Protein AF-A0A7M3WCD4-F1 (afdb_monomer)

Solvent-accessible surface area (backbone atoms only — not comparable to full-atom values): 6791 Å² total; per-residue (Å²): 106,48,79,46,92,88,75,28,25,35,43,64,47,96,88,73,51,75,48,81,38,72,64,59,87,82,65,63,92,73,43,29,74,43,61,43,83,91,80,63,44,79,76,44,80,40,71,64,50,67,73,29,30,25,34,25,77,42,74,98,58,48,81,41,74,51,50,30,63,42,78,48,80,55,98,59,93,58,79,36,37,34,35,39,92,93,49,71,47,48,48,91,28,53,41,52,47,51,89,61,81,73,80,81,70,72,83,77,128

Sequence (109 aa):
KTTIKGGRTQLNLHDGRNIIVDDPAEYNTGDSLKLNLPDQKILEHIRFGEGTRAYLIGGAHVGSTADVKEYIVKRSSMPNEVQFDGFGTVVRNVFAIGDASMPLTEVAE

Structure (mmCIF, N/CA/C/O backbone):
data_AF-A0A7M3WCD4-F1
#
_entry.id   AF-A0A7M3WCD4-F1
#
loop_
_atom_site.group_PDB
_atom_site.id
_atom_site.type_symbol
_atom_site.label_atom_id
_atom_site.label_alt_id
_atom_site.label_comp_id
_atom_site.label_asym_id
_atom_site.label_entity_id
_atom_site.label_seq_id
_atom_site.pdbx_PDB_ins_code
_atom_site.Cartn_x
_atom_site.Cartn_y
_atom_site.Cartn_z
_atom_site.occupancy
_atom_site.B_iso_or_equiv
_atom_site.auth_seq_id
_atom_site.auth_comp_id
_atom_site.auth_asym_id
_atom_site.auth_atom_id
_atom_site.pdbx_PDB_model_num
ATOM 1 N N . LYS A 1 1 ? -7.324 6.700 6.090 1.00 80.50 1 LYS A N 1
ATOM 2 C CA . LYS A 1 1 ? -7.409 6.537 7.557 1.00 80.50 1 LYS A CA 1
ATOM 3 C C . LYS A 1 1 ? -7.771 7.875 8.170 1.00 80.50 1 LYS A C 1
ATOM 5 O O . LYS A 1 1 ? -7.110 8.861 7.858 1.00 80.50 1 LYS A O 1
ATOM 10 N N . THR A 1 2 ? -8.786 7.907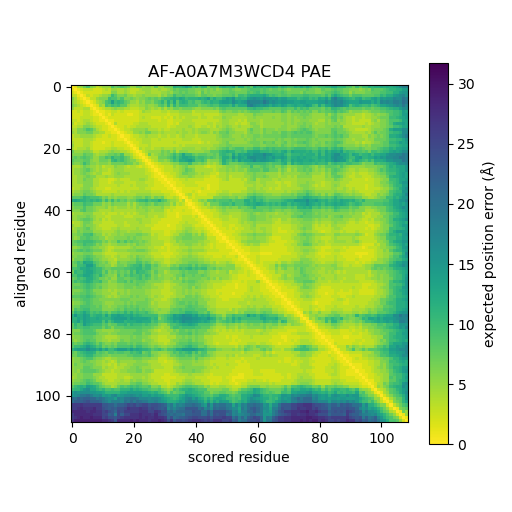 9.026 1.00 85.38 2 THR A N 1
ATOM 11 C CA . THR A 1 2 ? -9.308 9.138 9.634 1.00 85.38 2 THR A CA 1
ATOM 12 C C . THR A 1 2 ? -9.699 8.869 11.082 1.00 85.38 2 THR A C 1
ATOM 14 O O . THR A 1 2 ? -10.349 7.866 11.363 1.00 85.38 2 THR A O 1
ATOM 17 N N . THR A 1 3 ? -9.320 9.746 12.008 1.00 85.75 3 THR A N 1
ATOM 18 C CA . THR A 1 3 ? -9.759 9.658 13.409 1.00 85.75 3 THR A CA 1
ATOM 19 C C . THR A 1 3 ? -11.181 10.201 13.536 1.00 85.75 3 THR A C 1
ATOM 21 O O . THR A 1 3 ? -11.469 11.308 13.079 1.00 85.75 3 THR A O 1
ATOM 24 N N . ILE A 1 4 ? -12.077 9.419 14.136 1.00 86.19 4 ILE A N 1
ATOM 25 C CA . ILE A 1 4 ? -13.489 9.763 14.331 1.00 86.19 4 ILE A CA 1
ATOM 26 C C . ILE A 1 4 ? -13.755 10.210 15.774 1.00 86.19 4 ILE A C 1
ATOM 28 O O . ILE A 1 4 ? -12.928 10.046 16.676 1.00 86.19 4 ILE A O 1
ATOM 32 N N . LYS A 1 5 ? -14.936 10.797 16.007 1.00 77.62 5 LYS A N 1
ATOM 33 C CA . LYS A 1 5 ? -15.369 11.198 17.352 1.00 77.62 5 LYS A CA 1
ATOM 34 C C . LYS A 1 5 ? -15.361 9.984 18.289 1.00 77.62 5 LYS A C 1
ATOM 36 O O . LYS A 1 5 ? -15.840 8.917 17.921 1.00 77.62 5 LYS A O 1
ATOM 41 N N . GLY A 1 6 ? -14.825 10.171 19.494 1.00 77.38 6 GLY A N 1
ATOM 42 C CA . GLY A 1 6 ? -14.642 9.092 20.472 1.00 77.38 6 GLY A CA 1
ATOM 43 C C . GLY A 1 6 ? -13.256 8.441 20.455 1.00 77.38 6 GLY A C 1
ATOM 44 O O . GLY A 1 6 ? -13.097 7.381 21.041 1.00 77.38 6 GLY A O 1
ATOM 45 N N . GLY A 1 7 ? -12.263 9.046 19.788 1.00 79.62 7 GLY A N 1
ATOM 46 C CA . GLY A 1 7 ? -10.863 8.593 19.827 1.00 79.62 7 GLY A CA 1
ATOM 47 C C . GLY A 1 7 ? -10.565 7.358 18.973 1.00 79.62 7 GLY A C 1
ATOM 48 O O . GLY A 1 7 ? -9.419 6.934 18.889 1.00 79.62 7 GLY A O 1
ATOM 49 N N . ARG A 1 8 ? -11.583 6.814 18.304 1.00 85.06 8 ARG A N 1
ATOM 50 C CA . ARG A 1 8 ? -11.462 5.672 17.398 1.00 85.06 8 ARG A CA 1
ATOM 51 C C . ARG A 1 8 ? -10.927 6.091 16.043 1.00 85.06 8 ARG A C 1
ATOM 53 O O . ARG A 1 8 ? -11.029 7.253 15.642 1.00 85.06 8 ARG A O 1
ATOM 60 N N . THR A 1 9 ? -10.420 5.123 15.296 1.00 88.19 9 THR A N 1
ATOM 61 C CA . THR A 1 9 ? -9.868 5.356 13.968 1.00 88.19 9 THR A CA 1
ATOM 62 C C . THR A 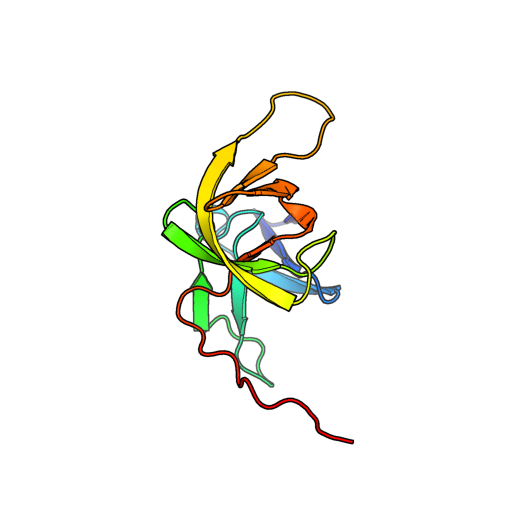1 9 ? -10.570 4.523 12.914 1.00 88.19 9 THR A C 1
ATOM 64 O O . THR A 1 9 ? -10.794 3.334 13.080 1.00 88.19 9 THR A O 1
ATOM 67 N N . GLN A 1 10 ? -10.915 5.161 11.803 1.00 89.19 10 GLN A N 1
ATOM 68 C CA . GLN A 1 10 ? -11.500 4.515 10.644 1.00 89.19 10 GLN A CA 1
ATOM 69 C C . GLN A 1 10 ? -10.425 4.260 9.587 1.00 89.19 10 GLN A C 1
ATOM 71 O O . GLN A 1 10 ? -9.751 5.183 9.116 1.00 89.19 10 GLN A O 1
ATOM 76 N N . LEU A 1 11 ? -10.284 3.000 9.199 1.00 89.50 11 LEU A N 1
ATOM 77 C CA . LEU A 1 11 ? -9.504 2.551 8.058 1.00 89.50 11 LEU A CA 1
ATOM 78 C C . LEU A 1 11 ? -10.406 2.580 6.825 1.00 89.50 11 LEU A C 1
ATOM 80 O O . LEU A 1 11 ? -11.495 2.010 6.835 1.00 89.50 11 LEU A O 1
ATOM 84 N N . ASN A 1 12 ? -9.956 3.271 5.780 1.00 90.19 12 ASN A N 1
ATOM 85 C CA . ASN A 1 12 ? -10.648 3.346 4.497 1.00 90.19 12 ASN A CA 1
ATOM 86 C C . ASN A 1 12 ? -9.889 2.452 3.528 1.00 90.19 12 ASN A C 1
ATOM 88 O O . ASN A 1 12 ? -8.710 2.708 3.268 1.00 90.19 12 ASN A O 1
ATOM 92 N N . LEU A 1 13 ? -10.546 1.404 3.050 1.00 89.31 13 LEU A N 1
ATOM 93 C CA . LEU A 1 13 ? -9.948 0.432 2.149 1.00 89.31 13 LEU A CA 1
ATOM 94 C C . LEU A 1 13 ? -10.148 0.850 0.692 1.00 89.31 13 LEU A C 1
ATOM 96 O O . LEU A 1 13 ? -11.030 1.645 0.365 1.00 89.31 13 LEU A O 1
ATOM 100 N N . HIS A 1 14 ? -9.306 0.309 -0.187 1.00 86.69 14 HIS A N 1
ATOM 101 C CA . HIS A 1 14 ? -9.305 0.635 -1.615 1.00 86.69 14 HIS A CA 1
ATOM 102 C C . HIS A 1 14 ? -10.605 0.231 -2.338 1.00 86.69 14 HIS A C 1
ATOM 104 O O . HIS A 1 14 ? -10.931 0.816 -3.366 1.00 86.69 14 HIS A O 1
ATOM 110 N N . ASP A 1 15 ? -11.352 -0.732 -1.792 1.00 85.00 15 ASP A N 1
ATOM 111 C CA . ASP A 1 15 ? -12.630 -1.227 -2.315 1.00 85.00 15 ASP A CA 1
ATOM 112 C C . ASP A 1 15 ? -13.850 -0.431 -1.803 1.00 85.00 15 ASP A C 1
ATOM 114 O O . ASP A 1 15 ? -14.994 -0.778 -2.094 1.00 85.00 15 ASP A O 1
ATOM 118 N N . GLY A 1 16 ? -13.623 0.636 -1.028 1.00 85.31 16 GLY A N 1
ATOM 119 C CA . GLY A 1 16 ? -14.670 1.483 -0.452 1.00 85.31 16 GLY A CA 1
ATOM 120 C C . GLY A 1 16 ? -15.214 1.003 0.896 1.00 85.31 16 GLY A C 1
ATOM 121 O O . GLY A 1 16 ? -16.062 1.682 1.483 1.00 85.31 16 GLY A O 1
ATOM 122 N N . ARG A 1 17 ? -14.729 -0.125 1.432 1.00 87.50 17 ARG A N 1
ATOM 123 C CA . ARG A 1 17 ? -15.103 -0.583 2.777 1.00 87.50 17 ARG A CA 1
ATOM 124 C C . ARG A 1 17 ? -14.430 0.254 3.859 1.00 87.50 17 ARG A C 1
ATOM 126 O O . ARG A 1 17 ? -13.337 0.797 3.690 1.00 87.50 17 ARG A O 1
ATOM 133 N N . ASN A 1 18 ? -15.099 0.327 5.006 1.00 88.69 18 ASN A N 1
ATOM 134 C CA . ASN A 1 18 ? -14.635 1.070 6.169 1.00 88.69 18 ASN A CA 1
ATOM 135 C C . ASN A 1 18 ? -14.591 0.150 7.388 1.00 88.69 18 ASN A C 1
ATOM 137 O O . ASN A 1 18 ? -15.606 -0.448 7.735 1.00 88.69 18 ASN A O 1
ATOM 141 N N . ILE A 1 19 ? -13.437 0.077 8.051 1.00 87.88 19 ILE A N 1
ATOM 142 C CA . ILE A 1 19 ? -13.253 -0.697 9.286 1.00 87.88 19 ILE A CA 1
ATOM 143 C C . ILE A 1 19 ? -12.913 0.271 10.414 1.00 87.88 19 ILE A C 1
ATOM 145 O O . ILE A 1 19 ? -12.043 1.125 10.256 1.00 87.88 19 ILE A O 1
ATOM 149 N N . ILE A 1 20 ? -13.608 0.161 11.544 1.00 87.94 20 ILE A N 1
ATOM 150 C CA . ILE A 1 20 ? -13.333 0.969 12.735 1.00 87.94 20 ILE A CA 1
ATOM 151 C C . ILE A 1 20 ? -12.434 0.157 13.662 1.00 87.94 20 ILE A C 1
ATOM 153 O O . ILE A 1 20 ? -12.765 -0.974 14.009 1.00 87.94 20 ILE A O 1
ATOM 157 N N . VAL A 1 21 ? -11.319 0.754 14.065 1.00 85.75 21 VAL A N 1
ATOM 158 C CA . VAL A 1 21 ? -10.353 0.195 15.010 1.00 85.75 21 VAL A CA 1
ATOM 159 C C . VAL A 1 21 ? -10.184 1.148 16.191 1.00 85.75 21 VAL A C 1
ATOM 161 O O . VAL A 1 21 ? -10.258 2.373 16.034 1.00 85.75 21 VAL A O 1
ATOM 164 N N . ASP A 1 22 ? -9.987 0.590 17.382 1.00 81.56 22 ASP A N 1
ATOM 165 C CA . ASP A 1 22 ? -9.759 1.382 18.593 1.00 81.56 22 ASP A CA 1
ATOM 166 C C . ASP A 1 22 ? -8.296 1.846 18.695 1.00 81.56 22 ASP A C 1
ATOM 168 O O . ASP A 1 22 ? -8.055 2.962 19.149 1.00 81.56 22 ASP A O 1
ATOM 172 N N . ASP A 1 23 ? -7.334 1.050 18.207 1.00 78.75 23 ASP A N 1
ATOM 173 C CA . ASP A 1 23 ? -5.915 1.416 18.209 1.00 78.75 23 ASP A CA 1
ATOM 174 C C . ASP A 1 23 ? -5.483 2.062 16.874 1.00 78.75 23 ASP A C 1
ATOM 176 O O . ASP A 1 23 ? -5.427 1.399 15.831 1.00 78.75 23 ASP A O 1
ATOM 180 N N . PRO A 1 24 ? -5.162 3.369 16.856 1.00 72.06 24 PRO A N 1
ATOM 181 C CA . PRO A 1 24 ? -4.591 4.007 15.683 1.00 72.06 24 PRO A CA 1
ATOM 182 C C . PRO A 1 24 ? -3.168 3.535 15.367 1.00 72.06 24 PRO A C 1
ATOM 184 O O . PRO A 1 24 ? -2.786 3.611 14.208 1.00 72.06 24 PRO A O 1
ATOM 187 N N . ALA A 1 25 ? -2.337 3.131 16.322 1.00 75.19 25 ALA A N 1
ATOM 188 C CA . ALA A 1 25 ? -0.913 2.904 16.060 1.00 75.19 25 ALA A CA 1
ATOM 189 C C . ALA A 1 25 ? -0.639 1.619 15.263 1.00 75.19 25 ALA A C 1
ATOM 191 O O . ALA A 1 25 ? 0.427 1.479 14.666 1.00 75.19 25 ALA A O 1
ATOM 192 N N . GLU A 1 26 ? -1.607 0.705 15.227 1.00 77.38 26 GLU A N 1
ATOM 193 C CA . GLU A 1 26 ? -1.432 -0.619 14.636 1.00 77.38 26 GLU A CA 1
ATOM 194 C C . GLU A 1 26 ? -1.375 -0.589 13.098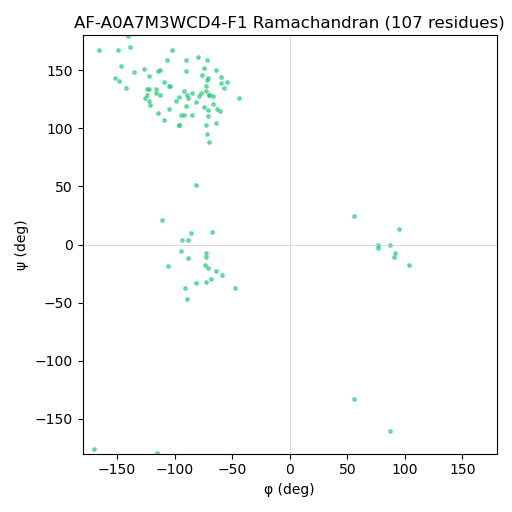 1.00 77.38 26 GLU A C 1
ATOM 196 O O . GLU A 1 26 ? -0.617 -1.350 12.505 1.00 77.38 26 GLU A O 1
ATOM 201 N N . TYR A 1 27 ? -2.087 0.342 12.445 1.00 84.50 27 TYR A N 1
ATOM 202 C CA . TYR A 1 27 ? -2.257 0.362 10.983 1.00 84.50 27 TYR A CA 1
ATOM 203 C C . TYR A 1 27 ? -1.810 1.676 10.338 1.00 84.50 27 TYR A C 1
ATOM 205 O O . TYR A 1 27 ? -2.303 2.753 10.708 1.00 84.50 27 TYR A O 1
ATOM 213 N N . ASN A 1 28 ? -0.961 1.601 9.306 1.00 84.38 28 ASN A N 1
ATOM 214 C CA . ASN A 1 28 ? -0.499 2.767 8.554 1.00 84.38 28 ASN A CA 1
ATOM 215 C C . ASN A 1 28 ? -1.124 2.868 7.159 1.00 84.38 28 ASN A C 1
ATOM 217 O O . ASN A 1 28 ? -1.637 1.911 6.582 1.00 84.38 28 ASN A O 1
ATOM 221 N N . THR A 1 29 ? -1.108 4.084 6.613 1.00 84.62 29 THR A N 1
ATOM 222 C CA . THR A 1 29 ? -1.542 4.330 5.235 1.00 84.62 29 THR A CA 1
ATOM 223 C C . THR A 1 29 ? -0.529 3.718 4.270 1.00 84.62 29 THR A C 1
ATOM 225 O O . THR A 1 29 ? 0.655 4.023 4.367 1.00 84.62 29 THR A O 1
ATOM 228 N N . GLY A 1 30 ? -1.007 2.913 3.320 1.00 84.25 30 GLY A N 1
ATOM 229 C CA . GLY A 1 30 ? -0.168 2.190 2.356 1.00 84.25 30 GLY A CA 1
ATOM 230 C C . GLY A 1 30 ? -0.009 0.705 2.685 1.00 84.25 30 GLY A C 1
ATOM 231 O O . GLY A 1 30 ? 0.308 -0.077 1.795 1.00 84.25 30 GLY A O 1
ATOM 232 N N . ASP A 1 31 ? -0.310 0.306 3.921 1.00 89.06 31 ASP A N 1
ATOM 233 C CA . ASP A 1 31 ? -0.338 -1.100 4.314 1.00 89.06 31 ASP A CA 1
ATOM 234 C C . ASP A 1 31 ? -1.545 -1.827 3.714 1.00 89.06 31 ASP A C 1
ATOM 236 O O . ASP A 1 31 ? -2.568 -1.223 3.373 1.00 89.06 31 ASP A O 1
ATOM 240 N N . SER A 1 32 ? -1.434 -3.150 3.630 1.00 89.31 32 SER A N 1
ATOM 241 C CA . SER A 1 32 ? -2.507 -4.026 3.167 1.00 89.31 32 SER A CA 1
ATOM 242 C C . SER A 1 32 ? -3.026 -4.907 4.296 1.00 89.31 32 SER A C 1
ATOM 244 O O . SER A 1 32 ? -2.312 -5.237 5.241 1.00 89.31 32 SER A O 1
ATOM 246 N N . LEU A 1 33 ? -4.307 -5.262 4.220 1.00 89.25 33 LEU A N 1
ATOM 247 C CA . LEU A 1 33 ? -4.988 -6.054 5.239 1.00 89.25 33 LEU A CA 1
ATOM 248 C C . LEU A 1 33 ? -5.599 -7.289 4.610 1.00 89.25 33 LEU A C 1
ATOM 250 O O . LEU A 1 33 ? -6.300 -7.205 3.601 1.00 89.25 33 LEU A O 1
ATOM 254 N N . LYS A 1 34 ? -5.387 -8.425 5.262 1.00 88.12 34 LYS A N 1
ATOM 255 C CA . LYS A 1 34 ? -6.081 -9.662 4.940 1.00 88.12 34 LYS A CA 1
ATOM 256 C C . LYS A 1 34 ? -7.345 -9.728 5.770 1.00 88.12 34 LYS A C 1
ATOM 258 O O . LYS A 1 34 ? -7.294 -9.730 7.000 1.00 88.12 34 LYS A O 1
ATOM 263 N N . LEU A 1 35 ? -8.478 -9.776 5.089 1.00 88.31 35 LEU A N 1
ATOM 264 C CA . LEU A 1 35 ? -9.786 -9.817 5.724 1.00 88.31 35 LEU A CA 1
ATOM 265 C C . LEU A 1 35 ? -10.411 -11.191 5.542 1.00 88.31 35 LEU A C 1
ATOM 267 O O . LEU A 1 35 ? -10.352 -11.767 4.457 1.00 88.31 35 LEU A O 1
ATOM 271 N N . ASN A 1 36 ? -11.059 -11.687 6.591 1.00 87.75 36 ASN A N 1
ATOM 272 C CA . ASN A 1 36 ? -11.940 -12.835 6.466 1.00 87.75 36 ASN A CA 1
ATOM 273 C C . ASN A 1 36 ? -13.223 -12.433 5.728 1.00 87.75 36 ASN A C 1
ATOM 275 O O . ASN A 1 36 ? -13.778 -11.365 5.986 1.00 87.75 36 ASN A O 1
ATOM 279 N N . LEU A 1 37 ? -13.746 -13.304 4.871 1.00 85.38 37 LEU A N 1
ATOM 280 C CA . LEU A 1 37 ? -15.073 -13.147 4.275 1.00 85.38 37 LEU A CA 1
ATOM 281 C C . LEU A 1 37 ? -15.953 -14.313 4.745 1.00 85.38 37 LEU A C 1
ATOM 283 O O . LEU A 1 37 ? -15.484 -15.449 4.724 1.00 85.38 37 LEU A O 1
ATOM 287 N N . PRO A 1 38 ? -17.204 -14.066 5.178 1.00 84.94 38 PRO A N 1
ATOM 288 C CA . PRO A 1 38 ? -17.959 -12.808 5.083 1.00 84.94 38 PRO A CA 1
ATOM 289 C C . PRO A 1 38 ? -17.757 -11.824 6.253 1.00 84.94 38 PRO A C 1
ATOM 291 O O . PRO A 1 38 ? -18.167 -10.671 6.141 1.00 84.94 38 PRO A O 1
ATOM 294 N N . ASP A 1 39 ? -17.122 -12.246 7.351 1.00 85.00 39 ASP A N 1
ATOM 295 C CA . ASP A 1 39 ? -17.141 -11.526 8.639 1.00 85.00 39 ASP A CA 1
ATOM 296 C C . ASP A 1 39 ? -16.313 -10.229 8.692 1.00 85.00 39 ASP A C 1
ATOM 298 O O . ASP A 1 39 ? -16.383 -9.496 9.676 1.00 85.00 39 ASP A O 1
ATOM 302 N N . GLN A 1 40 ? -15.484 -9.962 7.678 1.00 81.81 40 GLN A N 1
ATOM 303 C CA . GLN A 1 40 ? -14.619 -8.777 7.551 1.00 81.81 40 GLN A CA 1
ATOM 304 C C . GLN A 1 40 ? -13.665 -8.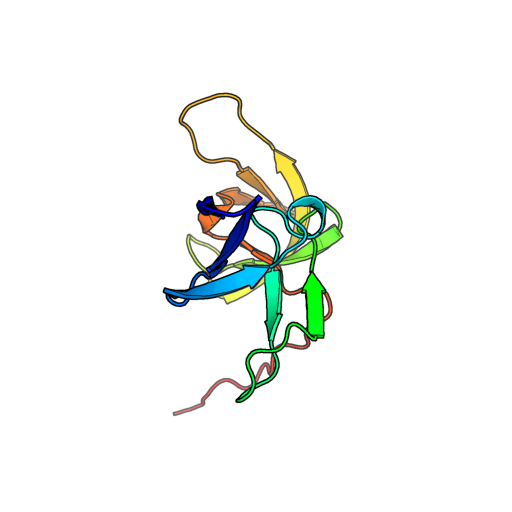549 8.735 1.00 81.81 40 GLN A C 1
ATOM 306 O O . GLN A 1 40 ? -13.203 -7.435 8.977 1.00 81.81 40 GLN A O 1
ATOM 311 N N . LYS A 1 41 ? -13.328 -9.620 9.460 1.00 85.56 41 LYS A N 1
ATOM 312 C CA . LYS A 1 41 ? -12.322 -9.590 10.525 1.00 85.56 41 LYS A CA 1
ATOM 313 C C . LYS A 1 41 ? -10.926 -9.483 9.921 1.00 85.56 41 LYS A C 1
ATOM 315 O O . LYS A 1 41 ? -10.623 -10.193 8.964 1.00 85.56 41 LYS A O 1
ATOM 320 N N . ILE A 1 42 ? -10.083 -8.633 10.499 1.00 87.56 42 ILE A N 1
ATOM 321 C CA . ILE A 1 42 ? -8.671 -8.521 10.122 1.00 87.56 42 ILE A CA 1
ATOM 322 C C . ILE A 1 42 ? -7.955 -9.782 10.614 1.00 87.56 42 ILE A C 1
ATOM 324 O O . ILE A 1 42 ? -7.920 -10.050 11.811 1.00 87.56 42 ILE A O 1
ATOM 328 N N . LEU A 1 43 ? -7.446 -10.577 9.676 1.00 86.25 43 LEU A N 1
ATOM 329 C CA . LEU A 1 43 ? -6.662 -11.781 9.950 1.00 86.25 43 LEU A CA 1
ATOM 330 C C . LEU A 1 43 ? -5.171 -11.465 10.015 1.00 86.25 43 LEU A C 1
ATOM 332 O O . LEU A 1 43 ? -4.445 -12.061 10.802 1.00 86.25 43 LEU A O 1
ATOM 336 N N . GLU A 1 44 ? -4.719 -10.559 9.151 1.00 87.25 44 GLU A N 1
ATOM 337 C CA . GLU A 1 44 ? -3.301 -10.295 8.947 1.00 87.25 44 GLU A CA 1
ATOM 338 C C . GLU A 1 44 ? -3.086 -8.852 8.497 1.00 87.25 44 GLU A C 1
ATOM 340 O O . GLU A 1 44 ? -3.878 -8.298 7.724 1.00 87.25 44 GLU A O 1
ATOM 345 N N . HIS A 1 45 ? -1.991 -8.262 8.970 1.00 88.88 45 HIS A N 1
ATOM 346 C CA . HIS A 1 45 ? -1.547 -6.924 8.608 1.00 88.88 45 HIS A CA 1
ATOM 347 C C . HIS A 1 45 ? -0.230 -7.010 7.845 1.00 88.88 45 HIS A C 1
ATOM 349 O O . HIS A 1 45 ? 0.803 -7.378 8.397 1.00 88.88 45 HIS A O 1
ATOM 355 N N . ILE A 1 46 ? -0.279 -6.649 6.568 1.00 89.12 46 ILE A N 1
ATOM 356 C CA . ILE A 1 46 ? 0.866 -6.638 5.666 1.00 89.12 46 ILE A CA 1
ATOM 357 C C . ILE A 1 46 ? 1.409 -5.213 5.649 1.00 89.12 46 ILE A C 1
ATOM 359 O O . ILE A 1 46 ? 0.829 -4.317 5.027 1.00 89.12 46 ILE A O 1
ATOM 363 N N . ARG A 1 47 ? 2.518 -5.000 6.358 1.00 88.75 47 ARG A N 1
ATOM 364 C CA . ARG A 1 47 ? 3.196 -3.702 6.396 1.00 88.75 47 ARG A CA 1
ATOM 365 C C . ARG A 1 47 ? 3.904 -3.443 5.077 1.00 88.75 47 ARG A C 1
ATOM 367 O O . ARG A 1 47 ? 4.629 -4.302 4.590 1.00 88.75 47 ARG A O 1
ATOM 374 N N . PHE A 1 48 ? 3.707 -2.256 4.522 1.00 89.12 48 PHE A N 1
ATOM 375 C CA . PHE A 1 48 ? 4.413 -1.835 3.325 1.00 89.12 48 PHE A CA 1
ATOM 376 C C . PHE A 1 48 ? 5.813 -1.330 3.686 1.00 89.12 48 PHE A C 1
ATOM 378 O O . PHE A 1 48 ? 5.967 -0.389 4.467 1.00 89.12 48 PHE A O 1
ATOM 385 N N . GLY A 1 49 ? 6.838 -1.940 3.098 1.00 86.25 49 GLY A N 1
ATOM 386 C CA . GLY A 1 49 ? 8.224 -1.530 3.286 1.00 86.25 49 GLY A CA 1
ATOM 387 C C . GLY A 1 49 ? 9.181 -2.226 2.326 1.00 86.25 49 GLY A C 1
ATOM 388 O O . GLY A 1 49 ? 8.773 -2.988 1.449 1.00 86.25 49 GLY A O 1
ATOM 389 N N . GLU A 1 50 ? 10.470 -1.963 2.508 1.00 88.69 50 GLU A N 1
ATOM 390 C CA . GLU A 1 50 ? 11.543 -2.625 1.764 1.00 88.69 50 GLU A CA 1
ATOM 391 C C . GLU A 1 50 ? 11.509 -4.142 1.994 1.00 88.69 50 GLU A C 1
ATOM 393 O O . GLU A 1 50 ? 11.237 -4.616 3.097 1.00 88.69 50 GLU A O 1
ATOM 398 N N . GLY A 1 51 ? 11.727 -4.909 0.930 1.00 87.88 51 GLY A N 1
ATOM 399 C CA . GLY A 1 51 ? 11.612 -6.367 0.918 1.00 87.88 51 GLY A CA 1
ATOM 400 C C . GLY A 1 51 ? 10.176 -6.894 0.884 1.00 87.88 51 GLY A C 1
ATOM 401 O O . GLY A 1 51 ? 9.983 -8.102 0.791 1.00 87.88 51 GLY A O 1
ATOM 402 N N . THR A 1 52 ? 9.159 -6.029 0.933 1.00 89.12 52 THR A N 1
ATOM 403 C CA . THR A 1 52 ? 7.767 -6.478 0.816 1.00 89.12 52 THR A CA 1
ATOM 404 C C . THR A 1 52 ? 7.446 -6.789 -0.637 1.00 89.12 52 THR A C 1
ATOM 406 O O . THR A 1 52 ? 7.661 -5.958 -1.524 1.00 89.12 52 THR A O 1
ATOM 409 N N . ARG A 1 53 ? 6.859 -7.959 -0.884 1.00 90.06 53 ARG A N 1
ATOM 410 C CA . ARG A 1 53 ? 6.354 -8.306 -2.208 1.00 90.06 53 ARG A CA 1
ATOM 411 C C . ARG A 1 53 ? 5.121 -7.477 -2.542 1.00 90.06 53 ARG A C 1
ATOM 413 O O . ARG A 1 53 ? 4.151 -7.437 -1.775 1.00 90.06 53 ARG A O 1
ATOM 420 N N . ALA A 1 54 ? 5.139 -6.844 -3.707 1.00 90.38 54 ALA A N 1
ATOM 421 C CA . ALA A 1 54 ? 4.050 -6.011 -4.175 1.00 90.38 54 ALA A CA 1
ATOM 422 C C . ALA A 1 54 ? 3.559 -6.410 -5.569 1.00 90.38 54 ALA A C 1
ATOM 424 O O . ALA A 1 54 ? 4.299 -6.928 -6.405 1.00 90.38 54 ALA A O 1
ATOM 425 N N . TYR A 1 55 ? 2.280 -6.151 -5.808 1.00 90.31 55 TYR A N 1
ATOM 426 C CA . TYR A 1 55 ? 1.607 -6.309 -7.082 1.00 90.31 55 TYR A CA 1
ATOM 427 C C . TYR A 1 55 ? 1.377 -4.947 -7.731 1.00 90.31 55 TYR A C 1
ATOM 429 O O . TYR A 1 55 ? 0.970 -3.986 -7.073 1.00 90.31 55 TYR A O 1
ATOM 437 N N . LEU A 1 56 ? 1.640 -4.863 -9.030 1.00 90.94 56 LEU A N 1
ATOM 438 C CA . LEU A 1 56 ? 1.500 -3.633 -9.794 1.00 90.94 56 LEU A CA 1
ATOM 439 C C . LEU A 1 56 ? 0.107 -3.559 -10.410 1.00 90.94 56 LEU A C 1
ATOM 441 O O . LEU A 1 56 ? -0.230 -4.307 -11.326 1.00 90.94 56 LEU A O 1
ATOM 445 N N . ILE A 1 57 ? -0.695 -2.618 -9.914 1.00 89.88 57 ILE A N 1
ATOM 446 C CA . ILE A 1 57 ? -2.093 -2.423 -10.326 1.00 89.88 57 ILE A CA 1
ATOM 447 C C . ILE A 1 57 ? -2.259 -1.371 -11.431 1.00 89.88 57 ILE A C 1
ATOM 449 O O . ILE A 1 57 ? -3.362 -1.173 -11.932 1.00 89.88 57 ILE A O 1
ATOM 453 N N . GLY A 1 58 ? -1.186 -0.679 -11.826 1.00 86.75 58 GLY A N 1
ATOM 454 C CA . GLY A 1 58 ? -1.258 0.371 -12.842 1.00 86.75 58 GLY A CA 1
ATOM 455 C C . GLY A 1 58 ? 0.094 0.803 -13.408 1.00 86.75 58 GLY A C 1
ATOM 456 O O . GLY A 1 58 ? 1.154 0.489 -12.866 1.00 86.75 58 GLY A O 1
ATOM 457 N N . GLY A 1 59 ? 0.048 1.559 -14.507 1.00 86.56 59 GLY A N 1
ATOM 458 C CA . GLY A 1 59 ? 1.228 2.007 -15.252 1.00 86.56 59 GLY A CA 1
ATOM 459 C C . GLY A 1 59 ? 1.684 0.999 -16.310 1.00 86.56 59 GLY A C 1
ATOM 460 O O . GLY A 1 59 ? 0.917 0.138 -16.730 1.00 86.56 59 GLY A O 1
ATOM 461 N N . ALA A 1 60 ? 2.940 1.115 -16.747 1.00 87.12 60 ALA A N 1
ATOM 4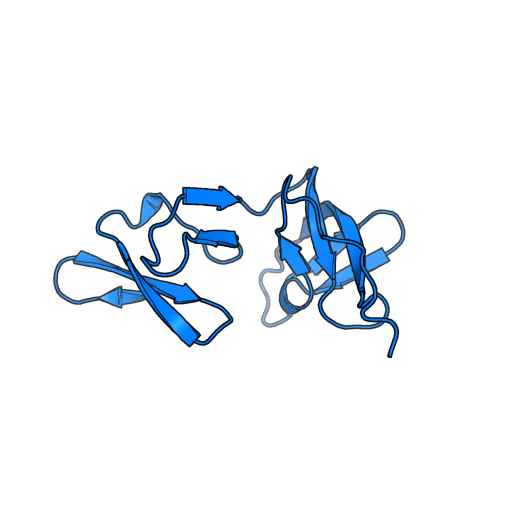62 C CA . ALA A 1 60 ? 3.500 0.280 -17.815 1.00 87.12 60 ALA A CA 1
ATOM 463 C C . ALA A 1 60 ? 3.739 -1.189 -17.406 1.00 87.12 60 ALA A C 1
ATOM 465 O O . ALA A 1 60 ? 3.838 -2.052 -18.269 1.00 87.12 60 ALA A O 1
ATOM 466 N N . HIS A 1 61 ? 3.820 -1.470 -16.102 1.00 85.62 61 HIS A N 1
ATOM 467 C CA . HIS A 1 61 ? 4.157 -2.788 -15.546 1.00 85.62 61 HIS A CA 1
ATOM 468 C C . HIS A 1 61 ? 2.967 -3.467 -14.842 1.00 85.62 61 HIS A C 1
ATOM 470 O O . HIS A 1 61 ? 3.158 -4.326 -13.980 1.00 85.62 61 HIS A O 1
ATOM 476 N N . VAL A 1 62 ? 1.735 -3.061 -15.169 1.00 88.19 62 VAL A N 1
ATOM 477 C CA . VAL A 1 62 ? 0.512 -3.641 -14.593 1.00 88.19 62 VAL A CA 1
ATOM 478 C C . VAL A 1 62 ? 0.477 -5.163 -14.776 1.00 88.19 62 VAL A C 1
ATOM 480 O O . VAL A 1 62 ? 0.885 -5.679 -15.813 1.00 88.19 62 VAL A O 1
ATOM 483 N N . GLY A 1 63 ? 0.023 -5.889 -13.756 1.00 85.25 63 GLY A N 1
ATOM 484 C CA . GLY A 1 63 ? -0.052 -7.352 -13.787 1.00 85.25 63 GLY A CA 1
ATOM 485 C C . GLY A 1 63 ? 1.196 -8.073 -13.274 1.00 85.25 63 GLY A C 1
ATOM 486 O O . GLY A 1 63 ? 1.142 -9.276 -13.034 1.00 85.25 63 GLY A O 1
ATOM 487 N N . SER A 1 64 ? 2.302 -7.359 -13.054 1.00 86.94 64 SER A N 1
ATOM 488 C CA . SER A 1 64 ? 3.543 -7.950 -12.542 1.00 86.94 64 SER A CA 1
ATOM 489 C C . SER A 1 64 ? 3.603 -7.934 -11.011 1.00 86.94 64 SER A C 1
ATOM 491 O O . SER A 1 64 ? 3.090 -7.019 -10.363 1.00 86.94 64 SER A O 1
ATOM 493 N N . THR A 1 65 ? 4.2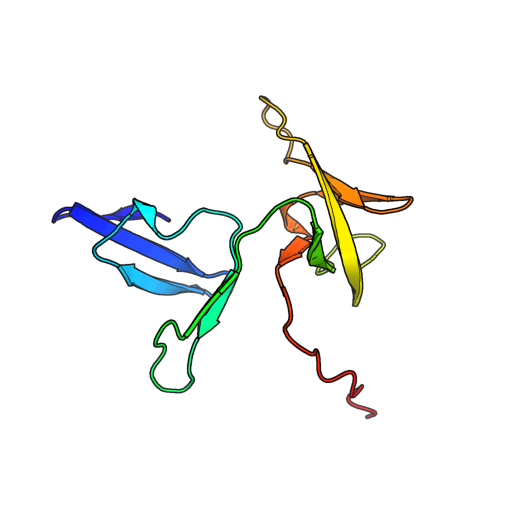83 -8.922 -10.423 1.00 88.81 65 THR A N 1
ATOM 494 C CA . THR A 1 65 ? 4.705 -8.887 -9.012 1.00 88.81 65 THR A CA 1
ATOM 495 C C . THR A 1 65 ? 6.192 -8.587 -8.919 1.00 88.81 65 THR A C 1
ATOM 497 O O . THR A 1 65 ? 6.966 -9.209 -9.645 1.00 88.81 65 THR A O 1
ATOM 500 N N . ALA A 1 66 ? 6.594 -7.713 -8.003 1.00 89.56 66 ALA A N 1
ATOM 501 C CA . ALA A 1 66 ? 7.995 -7.401 -7.744 1.00 89.56 66 ALA A CA 1
ATOM 502 C C . ALA A 1 66 ? 8.221 -7.078 -6.262 1.00 89.56 66 ALA A C 1
ATOM 504 O O . ALA A 1 66 ? 7.311 -6.614 -5.571 1.00 89.56 66 ALA A O 1
ATOM 505 N N . ASP A 1 67 ? 9.439 -7.311 -5.784 1.00 91.31 67 ASP A N 1
ATOM 506 C CA . ASP A 1 67 ? 9.835 -6.994 -4.414 1.00 91.31 67 ASP A CA 1
ATOM 507 C C . ASP A 1 67 ? 10.278 -5.535 -4.308 1.00 91.31 67 ASP A C 1
ATOM 509 O O . ASP A 1 67 ? 11.079 -5.045 -5.111 1.00 91.31 67 ASP A O 1
ATOM 513 N N . VAL A 1 68 ? 9.729 -4.824 -3.324 1.00 91.69 68 VAL A N 1
ATOM 514 C CA . VAL A 1 68 ? 10.045 -3.414 -3.091 1.00 91.69 68 VAL A CA 1
ATOM 515 C C . VAL A 1 68 ? 11.498 -3.293 -2.650 1.00 91.69 68 VAL A C 1
ATOM 517 O O . VAL A 1 68 ? 11.882 -3.838 -1.619 1.00 91.69 68 VAL A O 1
ATOM 520 N N . LYS A 1 69 ? 12.306 -2.548 -3.404 1.00 91.94 69 LYS A N 1
ATOM 521 C CA . LYS A 1 69 ? 13.715 -2.322 -3.069 1.00 91.94 69 LYS A CA 1
ATOM 522 C C . LYS A 1 69 ? 13.894 -1.107 -2.172 1.00 91.94 69 LYS A C 1
ATOM 524 O O . LYS A 1 69 ? 14.612 -1.184 -1.186 1.00 91.94 69 LYS A O 1
ATOM 529 N N . GLU A 1 70 ? 13.248 -0.002 -2.529 1.00 90.56 70 GLU A N 1
ATOM 530 C CA . GLU A 1 70 ? 13.370 1.267 -1.813 1.00 90.56 70 GLU A CA 1
ATOM 531 C C . GLU A 1 70 ? 12.061 2.052 -1.901 1.00 90.56 70 GLU A C 1
ATOM 533 O O . GLU A 1 70 ? 11.403 2.087 -2.949 1.00 90.56 70 GLU A O 1
ATOM 538 N N . TYR A 1 71 ? 11.694 2.706 -0.799 1.00 90.00 71 TYR A N 1
ATOM 539 C CA . TYR A 1 71 ? 10.544 3.601 -0.742 1.00 90.00 71 TYR A CA 1
ATOM 540 C C . TYR A 1 71 ? 10.984 5.064 -0.609 1.00 90.00 71 TYR A C 1
ATOM 542 O O . TYR A 1 71 ? 11.409 5.517 0.454 1.00 90.00 71 TYR A O 1
ATOM 550 N N . ILE A 1 72 ? 10.836 5.830 -1.692 1.00 87.62 72 ILE A N 1
ATOM 551 C CA . ILE A 1 72 ? 11.311 7.211 -1.783 1.00 87.62 72 ILE A CA 1
ATOM 552 C C . ILE A 1 72 ? 10.165 8.171 -1.458 1.00 87.62 72 ILE A C 1
ATOM 554 O O . ILE A 1 72 ? 9.289 8.463 -2.282 1.00 87.62 72 ILE A O 1
ATOM 558 N N . VAL A 1 73 ? 10.197 8.711 -0.240 1.00 87.00 73 VAL A N 1
ATOM 559 C CA . VAL A 1 73 ? 9.245 9.731 0.215 1.00 87.00 73 VAL A CA 1
ATOM 560 C C . VAL A 1 73 ? 9.718 11.114 -0.219 1.00 87.00 73 VAL A C 1
ATOM 562 O O . VAL A 1 73 ? 10.700 11.648 0.301 1.00 87.00 73 VAL A O 1
ATOM 565 N N . LYS A 1 74 ? 8.987 11.734 -1.148 1.00 86.25 74 LYS A N 1
ATOM 566 C CA . LYS A 1 74 ? 9.270 13.099 -1.601 1.00 86.25 74 LYS A CA 1
ATOM 567 C C . LYS A 1 74 ? 8.509 14.085 -0.720 1.00 86.25 74 LYS A C 1
ATOM 569 O O . LYS A 1 74 ? 7.301 13.987 -0.545 1.00 86.25 74 LYS A O 1
ATOM 574 N N . ARG A 1 75 ? 9.206 15.088 -0.176 1.00 82.12 75 ARG A N 1
ATOM 575 C CA . ARG A 1 75 ? 8.579 16.202 0.565 1.00 82.12 75 ARG A CA 1
ATOM 576 C C . ARG A 1 75 ? 8.033 17.267 -0.396 1.00 82.12 75 ARG A C 1
ATOM 578 O O . ARG A 1 75 ? 8.380 18.439 -0.286 1.00 82.12 75 ARG A O 1
ATOM 585 N N . SER A 1 76 ? 7.237 16.857 -1.377 1.00 84.81 76 SER A N 1
ATOM 586 C CA . SER A 1 76 ? 6.607 17.748 -2.356 1.00 84.81 76 SER A CA 1
ATOM 587 C C . SER A 1 76 ? 5.177 17.292 -2.659 1.00 84.81 76 SER A C 1
ATOM 589 O O . SER A 1 76 ? 4.695 16.313 -2.099 1.00 84.81 76 SER A O 1
ATOM 591 N N . SER A 1 77 ? 4.477 18.014 -3.535 1.00 80.88 77 SER A N 1
ATOM 592 C CA . SER A 1 77 ? 3.162 17.609 -4.049 1.00 80.88 77 SER A CA 1
ATOM 593 C C . SER A 1 77 ? 3.229 16.442 -5.040 1.00 80.88 77 SER A C 1
ATOM 595 O O . SER A 1 77 ? 2.186 15.933 -5.453 1.00 80.88 77 SER A O 1
ATOM 597 N N . MET A 1 78 ? 4.434 16.029 -5.448 1.00 84.12 78 MET A N 1
ATOM 598 C CA . MET A 1 78 ? 4.603 14.870 -6.315 1.00 84.12 78 MET A CA 1
ATOM 599 C C . MET A 1 78 ? 4.293 13.586 -5.541 1.00 84.12 78 MET A C 1
ATOM 601 O O . MET A 1 78 ? 4.629 13.487 -4.360 1.00 84.12 78 MET A O 1
ATOM 605 N N . PRO A 1 79 ? 3.669 12.590 -6.191 1.00 84.56 79 PRO A N 1
ATOM 606 C CA . PRO A 1 79 ? 3.444 11.298 -5.564 1.00 84.56 79 PRO A CA 1
ATOM 607 C C . PRO A 1 79 ? 4.774 10.655 -5.158 1.00 84.56 79 PRO A C 1
ATOM 609 O O . PRO A 1 79 ? 5.776 10.776 -5.864 1.00 84.56 79 PRO A O 1
ATOM 612 N N . ASN A 1 80 ? 4.764 9.947 -4.029 1.00 89.75 80 ASN A N 1
ATOM 613 C CA . 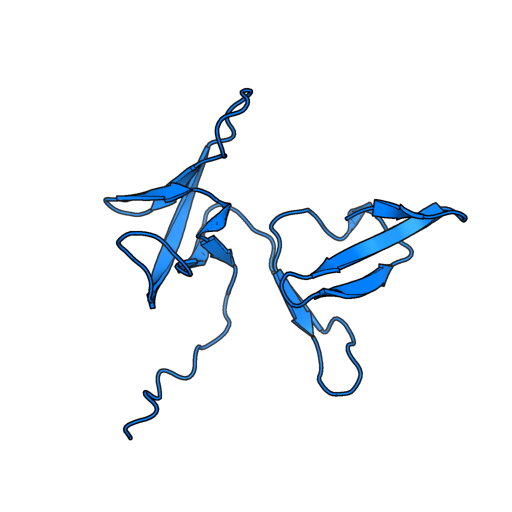ASN A 1 80 ? 5.915 9.157 -3.608 1.00 89.75 80 ASN A CA 1
ATOM 614 C C . ASN A 1 80 ? 6.184 8.029 -4.607 1.00 89.75 80 ASN A C 1
ATOM 616 O O . ASN A 1 80 ? 5.260 7.497 -5.236 1.00 89.75 80 ASN A O 1
ATOM 620 N N . GLU A 1 81 ? 7.449 7.649 -4.711 1.00 89.75 81 GLU A N 1
ATOM 621 C CA . GLU A 1 81 ? 7.929 6.658 -5.667 1.00 89.75 81 GLU A CA 1
ATOM 622 C C . GLU A 1 81 ? 8.446 5.420 -4.944 1.00 89.75 81 GLU A C 1
ATOM 624 O O . GLU A 1 81 ? 8.937 5.481 -3.817 1.00 89.75 81 GLU A O 1
ATOM 629 N N . VAL A 1 82 ? 8.301 4.282 -5.609 1.00 91.56 82 VAL A N 1
ATOM 630 C CA . VAL A 1 82 ? 8.756 2.976 -5.151 1.00 91.56 82 VAL A CA 1
ATOM 631 C C . VAL A 1 82 ? 9.694 2.431 -6.213 1.00 91.56 82 VAL A C 1
ATOM 633 O O . VAL A 1 82 ? 9.322 2.331 -7.388 1.00 91.56 82 VAL A O 1
ATOM 636 N N . GLN A 1 83 ? 10.911 2.108 -5.796 1.00 91.88 83 GLN A N 1
ATOM 637 C CA . GLN A 1 83 ? 11.933 1.526 -6.649 1.00 91.88 83 GLN A CA 1
ATOM 638 C C . GLN A 1 83 ? 11.850 -0.001 -6.561 1.00 91.88 83 GLN A C 1
ATOM 640 O O . GLN A 1 83 ? 11.811 -0.575 -5.471 1.00 91.88 83 GLN A O 1
ATOM 645 N N . PHE A 1 84 ? 11.861 -0.645 -7.720 1.00 90.06 84 PHE A N 1
ATOM 646 C CA . PHE A 1 84 ? 11.972 -2.090 -7.893 1.00 90.06 84 PHE A CA 1
ATOM 647 C C . PHE A 1 84 ? 13.289 -2.414 -8.603 1.00 90.06 84 PHE A C 1
ATOM 649 O O . PHE A 1 84 ? 14.081 -1.520 -8.928 1.00 90.06 84 PHE A O 1
ATOM 656 N N . ASP A 1 85 ? 13.547 -3.695 -8.852 1.00 87.69 85 ASP A N 1
ATOM 657 C CA . ASP A 1 85 ? 14.738 -4.098 -9.590 1.00 87.69 85 ASP A CA 1
ATOM 658 C C . ASP A 1 85 ? 14.606 -3.747 -11.082 1.00 87.69 85 ASP A C 1
ATOM 660 O O . ASP A 1 85 ? 13.876 -4.383 -11.840 1.00 87.69 85 ASP A O 1
ATOM 664 N N . GLY A 1 86 ? 15.273 -2.664 -11.491 1.00 86.12 86 GLY A N 1
ATOM 665 C CA . GLY A 1 86 ? 15.332 -2.199 -12.882 1.00 86.12 86 GLY A CA 1
ATOM 666 C C . GLY A 1 86 ? 14.255 -1.193 -13.307 1.00 86.12 86 GLY A C 1
ATOM 667 O O . GLY A 1 86 ? 14.368 -0.629 -14.393 1.00 86.12 86 GLY A O 1
ATOM 668 N N . PHE A 1 87 ? 13.251 -0.906 -12.474 1.00 89.81 87 PHE A N 1
ATOM 669 C CA . PHE A 1 87 ? 12.224 0.103 -12.772 1.00 89.81 87 PHE A CA 1
ATOM 670 C C . PHE A 1 87 ? 11.684 0.779 -11.505 1.00 89.81 87 PHE A C 1
ATOM 672 O O . PHE A 1 87 ? 11.936 0.341 -10.385 1.00 89.81 87 PHE A O 1
ATOM 679 N N . GLY A 1 88 ? 10.944 1.875 -11.676 1.00 89.31 88 GLY A N 1
ATOM 680 C CA . GLY A 1 88 ? 10.277 2.590 -10.589 1.00 89.31 88 GLY A CA 1
ATOM 681 C C . GLY A 1 88 ? 8.846 2.952 -10.966 1.00 89.31 88 GLY A C 1
ATOM 682 O O . GLY A 1 88 ? 8.542 3.186 -12.136 1.00 89.31 88 GLY A O 1
ATOM 683 N N . THR A 1 89 ? 7.953 2.987 -9.980 1.00 91.25 89 THR A N 1
ATOM 684 C CA . THR A 1 89 ? 6.565 3.436 -10.166 1.00 91.25 89 THR A CA 1
ATOM 685 C C . THR A 1 89 ? 6.112 4.295 -8.989 1.00 91.25 89 THR A C 1
ATOM 687 O O . THR A 1 89 ? 6.793 4.398 -7.972 1.00 91.25 89 THR A O 1
ATOM 690 N N . VAL A 1 90 ? 4.957 4.939 -9.116 1.00 91.38 90 VAL A N 1
ATOM 691 C CA . VAL A 1 90 ? 4.351 5.692 -8.012 1.00 91.38 90 VAL A CA 1
ATOM 692 C C . VAL A 1 90 ? 3.711 4.737 -7.008 1.00 91.38 90 VAL A C 1
ATOM 694 O O . VAL A 1 90 ? 3.111 3.741 -7.410 1.00 91.38 90 VAL A O 1
ATOM 697 N N . VAL A 1 91 ? 3.739 5.076 -5.714 1.00 88.88 91 VAL A N 1
ATOM 698 C CA . VAL A 1 91 ? 3.093 4.294 -4.632 1.00 88.88 91 VAL A CA 1
ATOM 699 C C . VAL A 1 91 ? 1.659 3.907 -4.962 1.00 88.88 91 VAL A C 1
ATOM 701 O O . VAL A 1 91 ? 1.218 2.812 -4.642 1.00 88.88 91 VAL A O 1
ATOM 704 N N . ARG A 1 92 ? 0.921 4.796 -5.632 1.00 87.62 92 ARG A N 1
ATOM 705 C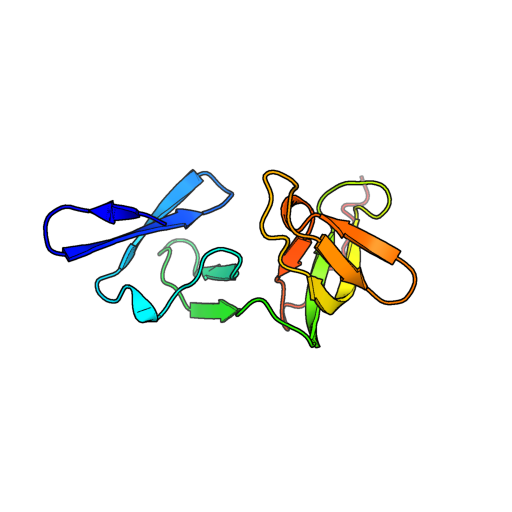 CA . ARG A 1 92 ? -0.481 4.566 -5.993 1.00 87.62 92 ARG A CA 1
ATOM 706 C C . ARG A 1 92 ? -0.689 3.326 -6.871 1.00 87.62 92 ARG A C 1
ATOM 708 O O . ARG A 1 92 ? -1.776 2.764 -6.856 1.00 87.62 92 ARG A O 1
ATOM 715 N N . ASN A 1 93 ? 0.326 2.925 -7.630 1.00 90.88 93 ASN A N 1
ATOM 716 C CA . ASN A 1 93 ? 0.270 1.777 -8.530 1.00 90.88 93 ASN A CA 1
ATOM 717 C C . ASN A 1 93 ? 0.786 0.488 -7.878 1.00 90.88 93 ASN A C 1
ATOM 719 O O . ASN A 1 93 ? 0.881 -0.531 -8.558 1.00 90.88 93 ASN A O 1
ATOM 723 N N . VAL A 1 94 ? 1.144 0.533 -6.595 1.00 90.75 94 VAL A N 1
ATOM 724 C CA . VAL A 1 94 ? 1.765 -0.567 -5.862 1.00 90.75 94 VAL A CA 1
ATOM 725 C C . VAL A 1 94 ? 0.794 -1.065 -4.799 1.0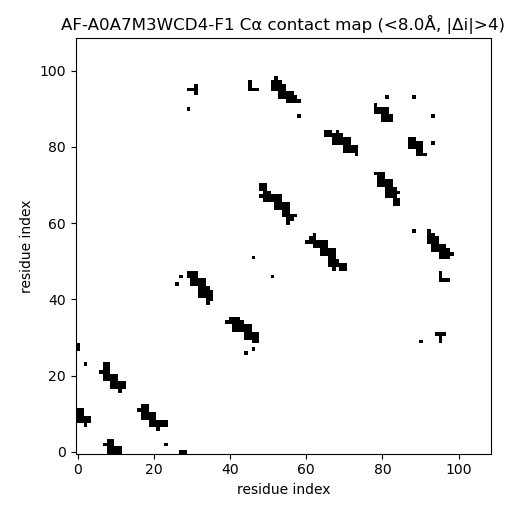0 90.75 94 VAL A C 1
ATOM 727 O O . VAL A 1 94 ? 0.278 -0.283 -4.005 1.00 90.75 94 VAL A O 1
ATOM 730 N N . PHE A 1 95 ? 0.557 -2.372 -4.777 1.00 90.12 95 PHE A N 1
ATOM 731 C CA . PHE A 1 95 ? -0.304 -3.030 -3.802 1.00 90.12 95 PHE A CA 1
ATOM 732 C C . PHE A 1 95 ? 0.492 -4.083 -3.029 1.00 90.12 95 PHE A C 1
ATOM 734 O O . PHE A 1 95 ? 1.035 -5.003 -3.633 1.00 90.12 95 PHE A O 1
ATOM 741 N N . ALA A 1 96 ? 0.591 -3.965 -1.705 1.00 91.25 96 ALA A N 1
ATOM 742 C CA . ALA A 1 96 ? 1.373 -4.903 -0.900 1.00 91.25 96 ALA A CA 1
ATOM 743 C C . ALA A 1 96 ? 0.638 -6.247 -0.774 1.00 91.25 96 ALA A C 1
ATOM 745 O O . ALA A 1 96 ? -0.460 -6.312 -0.229 1.00 91.25 96 ALA A O 1
ATOM 746 N N . ILE A 1 97 ? 1.245 -7.325 -1.268 1.00 88.75 97 ILE A N 1
ATOM 747 C CA . ILE A 1 97 ? 0.659 -8.673 -1.194 1.00 88.75 97 ILE A CA 1
ATOM 748 C C . ILE A 1 97 ? 1.348 -9.556 -0.150 1.00 88.75 97 ILE A C 1
ATOM 750 O O . ILE A 1 97 ? 0.753 -10.536 0.290 1.00 88.75 97 ILE A O 1
ATOM 754 N N . GLY A 1 98 ? 2.564 -9.200 0.282 1.00 85.06 98 GLY A N 1
ATOM 755 C CA . GLY A 1 98 ? 3.328 -9.998 1.243 1.00 85.06 98 GLY A CA 1
ATOM 756 C C . GLY A 1 98 ? 3.503 -11.437 0.750 1.00 85.06 98 GLY A C 1
ATOM 757 O O . GLY A 1 98 ? 3.795 -11.664 -0.425 1.00 85.06 98 GLY A O 1
ATOM 758 N N . ASP A 1 99 ? 3.247 -12.403 1.627 1.00 78.88 99 ASP A N 1
ATOM 759 C CA . ASP A 1 99 ? 3.337 -13.836 1.315 1.00 78.88 99 ASP A CA 1
ATOM 760 C C . ASP A 1 99 ? 2.058 -14.416 0.688 1.00 78.88 99 ASP A C 1
ATOM 762 O O . ASP A 1 99 ? 1.914 -15.635 0.555 1.00 78.88 99 ASP A O 1
ATOM 766 N N . ALA A 1 100 ? 1.093 -13.575 0.303 1.00 72.12 100 ALA A N 1
ATOM 767 C CA . ALA A 1 100 ? -0.125 -14.061 -0.326 1.00 72.12 100 ALA A CA 1
ATOM 768 C C . ALA A 1 100 ? 0.201 -14.743 -1.666 1.00 72.12 100 ALA A C 1
ATOM 770 O O . ALA A 1 100 ? 0.659 -14.107 -2.619 1.00 72.12 100 ALA A O 1
ATOM 771 N N . SER A 1 101 ? -0.076 -16.049 -1.761 1.00 65.31 101 SER A N 1
ATOM 772 C CA . SER A 1 101 ? 0.010 -16.755 -3.036 1.00 65.31 101 SER A CA 1
ATOM 773 C C . SER A 1 101 ? -1.136 -16.287 -3.928 1.00 65.31 101 SER A C 1
ATOM 775 O O . SER A 1 101 ? -2.303 -16.592 -3.669 1.00 65.31 101 SER A O 1
ATOM 777 N N . MET A 1 102 ? -0.813 -15.546 -4.983 1.00 63.84 102 MET A N 1
ATOM 778 C CA . MET A 1 102 ? -1.790 -15.226 -6.017 1.00 63.84 102 MET A CA 1
ATOM 779 C C . MET A 1 102 ? -2.166 -16.528 -6.735 1.00 63.84 102 MET A C 1
ATOM 781 O O . MET A 1 102 ? -1.260 -17.237 -7.188 1.00 63.84 102 MET A O 1
ATOM 785 N N . PRO A 1 103 ? -3.460 -16.871 -6.865 1.00 61.28 103 PRO A N 1
ATOM 786 C CA . PRO A 1 103 ? -3.850 -17.893 -7.817 1.00 61.28 103 PRO A CA 1
ATOM 787 C C . PRO A 1 103 ? -3.500 -17.355 -9.209 1.00 61.28 103 PRO A C 1
ATOM 789 O O . PRO A 1 103 ? -4.167 -16.470 -9.729 1.00 61.28 103 PRO A O 1
ATOM 792 N N . LEU A 1 104 ? -2.420 -17.871 -9.798 1.00 54.00 104 LEU A N 1
ATOM 793 C CA . LEU A 1 104 ? -1.966 -17.576 -11.166 1.00 54.00 104 LEU A CA 1
ATOM 794 C C . LEU A 1 104 ? -2.928 -18.113 -12.240 1.00 54.00 104 LEU A C 1
ATOM 796 O O . LEU A 1 104 ? -2.572 -18.172 -13.413 1.00 54.00 104 LEU A O 1
ATOM 800 N N . THR A 1 105 ? -4.124 -18.558 -11.856 1.00 48.56 105 THR A N 1
ATOM 801 C CA . THR A 1 105 ? -5.116 -19.065 -12.791 1.00 48.56 105 THR A CA 1
ATOM 802 C C . THR A 1 105 ? -5.666 -17.883 -13.577 1.00 48.56 105 THR A C 1
ATOM 804 O O . THR A 1 105 ? -6.573 -17.186 -13.124 1.00 48.56 105 THR A O 1
ATOM 807 N N . GLU A 1 106 ? -5.087 -17.655 -14.757 1.00 52.09 106 GLU A N 1
ATOM 808 C CA . GLU A 1 106 ? -5.785 -16.990 -15.848 1.00 52.09 106 GLU A CA 1
ATOM 809 C C . GLU A 1 106 ? -7.189 -17.588 -15.922 1.00 52.09 106 GLU A C 1
ATOM 811 O O . GLU A 1 106 ? -7.360 -18.808 -16.009 1.00 52.09 106 GLU A O 1
ATOM 816 N N . VAL A 1 107 ? -8.206 -16.732 -15.870 1.00 54.34 107 VAL A N 1
ATOM 817 C CA . VAL A 1 107 ? -9.513 -17.116 -16.385 1.00 54.34 107 VAL A CA 1
ATOM 818 C C . VAL A 1 107 ? -9.318 -17.184 -17.896 1.00 54.34 107 VAL A C 1
ATOM 820 O O . VAL A 1 107 ? -9.427 -16.172 -18.582 1.00 54.34 107 VAL A O 1
ATOM 823 N N . ALA A 1 108 ? -8.905 -18.353 -18.387 1.00 46.81 108 ALA A N 1
ATOM 824 C CA . ALA A 1 108 ? -9.047 -18.682 -19.792 1.00 46.81 108 ALA A CA 1
ATOM 825 C C . ALA A 1 108 ? -10.550 -18.651 -20.085 1.00 46.81 108 ALA A C 1
ATOM 827 O O . ALA A 1 108 ? -11.316 -19.396 -19.466 1.00 46.81 108 ALA A O 1
ATOM 828 N N . GLU A 1 109 ? -10.946 -17.705 -20.931 1.00 42.50 109 GLU A N 1
ATOM 829 C CA . GLU A 1 109 ? -12.283 -17.638 -21.522 1.00 42.50 109 GLU A CA 1
ATOM 830 C C . GLU A 1 109 ? -12.591 -18.907 -22.330 1.00 42.50 109 GLU A C 1
ATOM 832 O O . GLU A 1 109 ? -11.663 -19.434 -22.994 1.00 42.50 109 GLU A O 1
#

Nearest PDB structures (foldseek):
  6th6-assembly1_Af  TM=8.972E-01  e=1.359E-06  Thermococcus kodakarensis KOD1
  7zai-assembly1_E  TM=9.024E-01  e=2.275E-06  Pyrococcus abyssi GE5
  7qiz-assembly1_w  TM=8.410E-01  e=1.809E-06  Solanum lycopersicum
  9e7f-assembly1_BE  TM=8.161E-01  e=2.700E-06  Pyrobaculum calidifontis JCM 11548
  7qep-assembly1_S4  TM=8.036E-01  e=1.162E-03  Encephalitozoon cuniculi GB-M1

Mean predicted aligned error: 7.07 Å

Secondary structure (DSSP, 8-state):
-EEPTTS-EEEE-TTS-EEEES-STT--TT-EEEE-TTT--EEEEE---TT-EEEE-SSTTTT-EEE--EEE--SSSSPPEEE-SS-EEEGGGEEE-TT----------

pLDDT: mean 84.0, std 9.97, range [42.5, 91.94]

Foldseek 3Di:
DDQDPPQWDWDQDPVRDIDIGNDPVPDDPLKDFDADPPVRDTPDIGDDDAQFWKAFCDDPQHPDIFGFHHWADDPDPDATKTDTVPDIDGSVRIHGQGPPDDPPDDPPD

Radius of gyration: 15.45 Å; Cα contacts (8 Å, |Δi|>4): 186; chains: 1; bounding box: 33×37×42 Å